Protein AF-A0A2U1K9U9-F1 (afdb_monomer)

Organism: Artemisia annua (NCBI:txid35608)

Structure (mmCIF, N/CA/C/O backbone):
data_AF-A0A2U1K9U9-F1
#
_entry.id   AF-A0A2U1K9U9-F1
#
loop_
_atom_site.group_PDB
_atom_site.id
_atom_site.type_symbol
_atom_site.label_atom_id
_atom_site.label_alt_id
_atom_site.label_comp_id
_atom_site.label_asym_id
_atom_site.label_entity_id
_atom_site.label_seq_id
_atom_site.pdbx_PDB_ins_code
_atom_site.Cartn_x
_atom_site.Cartn_y
_atom_site.Cartn_z
_atom_site.occupancy
_atom_site.B_iso_or_equiv
_atom_site.auth_seq_id
_atom_site.auth_comp_id
_atom_site.auth_asym_id
_atom_site.auth_atom_id
_atom_site.pdbx_PDB_model_num
ATOM 1 N N . MET A 1 1 ? 5.041 16.238 -32.532 1.00 29.83 1 MET A N 1
ATOM 2 C CA . MET A 1 1 ? 4.535 15.223 -33.484 1.00 29.83 1 MET A CA 1
ATOM 3 C C . MET A 1 1 ? 5.103 13.869 -33.068 1.00 29.83 1 MET A C 1
ATOM 5 O O . MET A 1 1 ? 6.260 13.589 -33.349 1.00 29.83 1 MET A O 1
ATOM 9 N N . MET A 1 2 ? 4.347 13.082 -32.299 1.00 28.53 2 MET A N 1
ATOM 10 C CA . MET A 1 2 ? 4.751 11.735 -31.875 1.00 28.53 2 MET A CA 1
ATOM 11 C C . MET A 1 2 ? 4.801 10.819 -33.101 1.00 28.53 2 MET A C 1
ATOM 13 O O . MET A 1 2 ? 3.810 10.706 -33.820 1.00 28.53 2 MET A O 1
ATOM 17 N N . LYS A 1 3 ? 5.941 10.177 -33.358 1.00 28.47 3 LYS A N 1
ATOM 18 C CA . LYS A 1 3 ? 6.027 9.096 -34.345 1.00 28.47 3 LYS A CA 1
ATOM 19 C C . LYS A 1 3 ? 6.143 7.772 -33.605 1.00 28.47 3 LYS A C 1
ATOM 21 O O . LYS A 1 3 ? 7.219 7.392 -33.162 1.00 28.47 3 LYS A O 1
ATOM 26 N N . VAL A 1 4 ? 5.011 7.087 -33.485 1.00 35.25 4 VAL A N 1
ATOM 27 C CA . VAL A 1 4 ? 4.959 5.673 -33.112 1.00 35.25 4 VAL A CA 1
ATOM 28 C C . VAL A 1 4 ? 5.384 4.886 -34.347 1.00 35.25 4 VAL A C 1
ATOM 30 O O . VAL A 1 4 ? 4.770 5.015 -35.405 1.00 35.25 4 VAL A O 1
ATOM 33 N N . THR A 1 5 ? 6.461 4.112 -34.250 1.00 38.72 5 THR A N 1
ATOM 34 C CA . THR A 1 5 ? 6.831 3.155 -35.300 1.00 38.72 5 THR A CA 1
ATOM 35 C C . THR A 1 5 ? 6.596 1.753 -34.755 1.00 38.72 5 THR A C 1
ATOM 37 O O . THR A 1 5 ? 7.216 1.339 -33.782 1.00 38.72 5 THR A O 1
ATOM 40 N N . HIS A 1 6 ? 5.625 1.048 -35.340 1.00 33.97 6 HIS A N 1
ATOM 41 C CA . HIS A 1 6 ? 5.305 -0.333 -34.994 1.00 33.97 6 HIS A CA 1
ATOM 42 C C . HIS A 1 6 ? 6.291 -1.272 -35.698 1.00 33.97 6 HIS A C 1
ATOM 44 O O . HIS A 1 6 ? 6.272 -1.383 -36.922 1.00 33.97 6 HIS A O 1
ATOM 50 N N . GLY A 1 7 ? 7.146 -1.947 -34.928 1.00 36.84 7 GLY A N 1
ATOM 51 C CA . GLY A 1 7 ? 7.938 -3.084 -35.398 1.00 36.84 7 GLY A CA 1
ATOM 52 C C . GLY A 1 7 ? 7.201 -4.390 -35.108 1.00 36.84 7 GLY A C 1
ATOM 53 O O . GLY A 1 7 ? 6.912 -4.693 -33.952 1.00 36.84 7 GLY A O 1
ATOM 54 N N . THR A 1 8 ? 6.861 -5.150 -36.148 1.00 39.78 8 THR A N 1
ATOM 55 C CA . THR A 1 8 ? 6.134 -6.424 -36.053 1.00 39.78 8 THR A CA 1
ATOM 56 C C . THR A 1 8 ? 7.052 -7.604 -35.707 1.00 39.78 8 THR A C 1
ATOM 58 O O . THR A 1 8 ? 7.965 -7.909 -36.465 1.00 39.78 8 THR A O 1
ATOM 61 N N . SER A 1 9 ? 6.728 -8.251 -34.581 1.00 45.56 9 SER A N 1
ATOM 62 C CA . SER A 1 9 ? 6.819 -9.673 -34.182 1.00 45.56 9 SER A CA 1
ATOM 63 C C . SER A 1 9 ? 7.945 -10.591 -34.697 1.00 45.56 9 SER A C 1
ATOM 65 O O . SER A 1 9 ? 8.040 -10.872 -35.888 1.00 45.56 9 SER A O 1
ATOM 67 N N . SER A 1 10 ? 8.637 -11.248 -33.754 1.00 33.59 10 SER A N 1
ATOM 68 C CA . SER A 1 10 ? 8.816 -12.709 -33.798 1.00 33.59 10 SER A CA 1
ATOM 69 C C . SER A 1 10 ? 9.022 -13.279 -32.385 1.00 33.59 10 SER A C 1
ATOM 71 O O . SER A 1 10 ? 9.852 -12.786 -31.627 1.00 33.59 10 SER A O 1
ATOM 73 N N . HIS A 1 11 ? 8.201 -14.281 -32.065 1.00 42.28 11 HIS A N 1
ATOM 74 C CA . HIS A 1 11 ? 8.145 -15.175 -30.902 1.00 42.28 11 HIS A CA 1
ATOM 75 C C . HIS A 1 11 ? 9.313 -15.138 -29.892 1.00 42.28 11 HIS A C 1
ATOM 77 O O . HIS A 1 11 ? 10.305 -15.826 -30.091 1.00 42.28 11 HIS A O 1
ATOM 83 N N . ASP A 1 12 ? 9.134 -14.446 -28.762 1.00 36.12 12 ASP A N 1
ATOM 84 C CA . ASP A 1 12 ? 9.390 -14.973 -27.408 1.00 36.12 12 ASP A CA 1
ATOM 85 C C . ASP A 1 12 ? 8.804 -14.006 -26.361 1.00 36.12 12 ASP A C 1
ATOM 87 O O . ASP A 1 12 ? 8.778 -12.787 -26.549 1.00 36.12 12 ASP A O 1
ATOM 91 N N . ALA A 1 13 ? 8.274 -14.544 -25.271 1.00 46.56 13 ALA A N 1
ATOM 92 C CA . ALA A 1 13 ? 7.562 -13.795 -24.246 1.00 46.56 13 ALA A CA 1
ATOM 93 C C . ALA A 1 13 ? 8.519 -12.911 -23.429 1.00 46.56 13 ALA A C 1
ATOM 95 O O . ALA A 1 13 ? 9.138 -13.394 -22.487 1.00 46.56 13 ALA A O 1
ATOM 96 N N . ARG A 1 14 ? 8.632 -11.612 -23.746 1.00 53.78 14 ARG A N 1
ATOM 97 C CA . ARG A 1 14 ? 9.248 -10.605 -22.857 1.00 53.78 14 ARG A CA 1
ATOM 98 C C . ARG A 1 14 ? 8.973 -9.177 -23.342 1.00 53.78 14 ARG A C 1
ATOM 100 O O . ARG A 1 14 ? 9.658 -8.704 -24.232 1.00 53.78 14 ARG A O 1
ATOM 107 N N . GLY A 1 15 ? 7.981 -8.528 -22.723 1.00 47.22 15 GLY A N 1
ATOM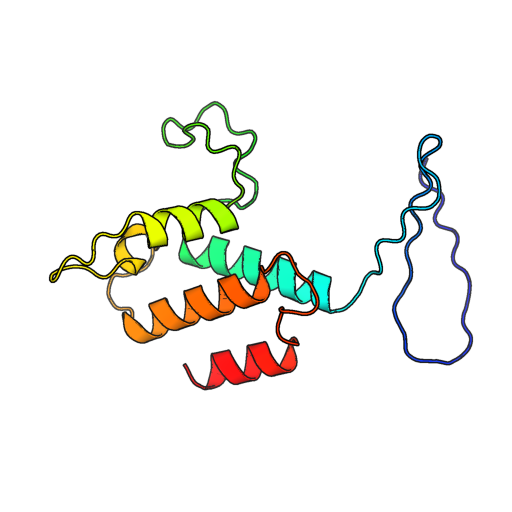 108 C CA . GLY A 1 15 ? 7.797 -7.071 -22.572 1.00 47.22 15 GLY A CA 1
ATOM 109 C C . GLY A 1 15 ? 7.988 -6.147 -23.787 1.00 47.22 15 GLY A C 1
ATOM 110 O O . GLY A 1 15 ? 9.048 -6.078 -24.403 1.00 47.22 15 GLY A O 1
ATOM 111 N N . THR A 1 16 ? 6.996 -5.299 -24.061 1.00 49.72 16 THR A N 1
ATOM 112 C CA . THR A 1 16 ? 7.139 -4.192 -25.020 1.00 49.72 16 THR A CA 1
ATOM 113 C C . THR A 1 16 ? 8.145 -3.167 -24.489 1.00 49.72 16 THR A C 1
ATOM 115 O O . THR A 1 16 ? 7.848 -2.393 -23.584 1.00 49.72 16 THR A O 1
ATOM 118 N N . ARG A 1 17 ? 9.356 -3.130 -25.049 1.00 51.50 17 ARG A N 1
ATOM 119 C CA . ARG A 1 17 ? 10.349 -2.099 -24.714 1.00 51.50 17 ARG A CA 1
ATOM 120 C C . ARG A 1 17 ? 9.949 -0.797 -25.407 1.00 51.50 17 ARG A C 1
ATOM 122 O O . ARG A 1 17 ? 10.025 -0.709 -26.629 1.00 51.50 17 ARG A O 1
ATOM 129 N N . VAL A 1 18 ? 9.534 0.209 -24.643 1.00 51.72 18 VAL A N 1
ATOM 130 C CA . VAL A 1 18 ? 9.340 1.567 -25.169 1.0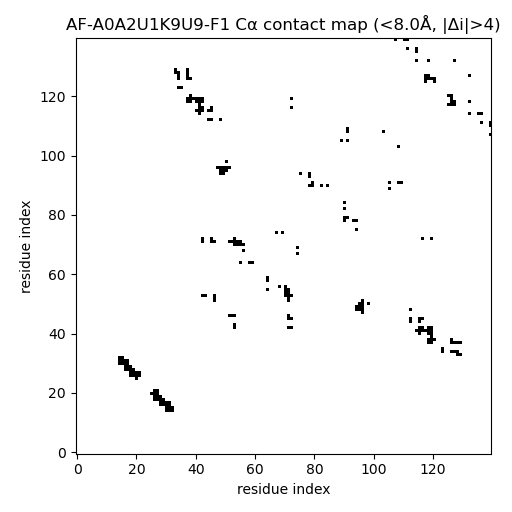0 51.72 18 VAL A CA 1
ATOM 131 C C . VAL A 1 18 ? 10.649 2.332 -25.030 1.00 51.72 18 VAL A C 1
ATOM 133 O O . VAL A 1 18 ? 11.302 2.298 -23.990 1.00 51.72 18 VAL A O 1
ATOM 136 N N . THR A 1 19 ? 11.069 2.982 -26.111 1.00 49.81 19 THR A N 1
ATOM 137 C CA . THR A 1 19 ? 12.295 3.780 -26.152 1.00 49.81 19 THR A CA 1
ATOM 138 C C . THR A 1 19 ? 11.933 5.258 -26.116 1.00 49.81 19 THR A C 1
ATOM 140 O O . THR A 1 19 ? 11.297 5.758 -27.043 1.00 49.81 19 THR A O 1
ATOM 143 N N . LEU A 1 20 ? 12.357 5.959 -25.064 1.00 54.25 20 LEU A N 1
ATOM 144 C CA . LEU A 1 20 ? 12.360 7.418 -25.029 1.00 54.25 20 LEU A CA 1
ATOM 145 C C . LEU A 1 20 ? 13.772 7.879 -25.393 1.00 54.25 20 LEU A C 1
ATOM 147 O O . LEU A 1 20 ? 14.725 7.637 -24.658 1.00 54.25 20 LEU A O 1
ATOM 151 N N . ALA A 1 21 ? 13.920 8.480 -26.571 1.00 55.34 21 ALA A N 1
ATOM 152 C CA . ALA A 1 21 ? 15.176 9.086 -26.988 1.00 55.34 21 ALA A CA 1
ATOM 153 C C . ALA A 1 21 ? 15.170 10.555 -26.557 1.00 55.34 21 ALA A C 1
ATOM 155 O O . ALA A 1 21 ? 14.450 11.359 -27.153 1.00 55.34 21 ALA A O 1
ATOM 156 N N . THR A 1 22 ? 15.950 10.903 -25.532 1.00 50.66 22 THR A N 1
ATOM 157 C CA . THR A 1 22 ? 16.252 12.304 -25.219 1.00 50.66 22 THR A CA 1
ATOM 158 C C . THR A 1 22 ? 17.606 12.690 -25.835 1.00 50.66 22 THR A C 1
ATOM 160 O O . THR A 1 22 ? 18.553 11.896 -25.773 1.00 50.66 22 THR A O 1
ATOM 163 N N . PRO A 1 23 ? 17.716 13.866 -26.486 1.00 54.62 23 PRO A N 1
ATOM 164 C CA . PRO A 1 23 ? 18.951 14.325 -27.137 1.00 54.62 23 PRO A CA 1
ATOM 165 C C . PRO A 1 23 ? 20.178 14.402 -26.216 1.00 54.62 23 PRO A C 1
ATOM 167 O O . PRO A 1 23 ? 21.308 14.289 -26.687 1.00 54.62 23 PRO A O 1
ATOM 170 N N . GLU A 1 24 ? 19.960 14.603 -24.920 1.00 61.72 24 GLU A N 1
ATOM 171 C CA . GLU A 1 24 ? 20.985 15.010 -23.960 1.00 61.72 24 GLU A CA 1
ATOM 172 C C . GLU A 1 24 ? 21.555 13.887 -23.075 1.00 61.72 24 GLU A C 1
ATOM 174 O O . GLU A 1 24 ? 22.572 14.112 -22.423 1.00 61.72 24 GLU A O 1
ATOM 179 N N . CYS A 1 25 ? 20.957 12.689 -23.027 1.00 54.25 25 CYS A N 1
ATOM 180 C CA . CYS A 1 25 ? 21.354 11.653 -22.049 1.00 54.25 25 CYS A CA 1
ATOM 181 C C . CYS A 1 25 ? 21.461 10.216 -22.593 1.00 54.25 25 CYS A C 1
ATOM 183 O O . CYS A 1 25 ? 21.701 9.285 -21.826 1.00 54.25 25 CYS A O 1
ATOM 185 N N . GLY A 1 26 ? 21.352 10.009 -23.907 1.00 54.47 26 GLY A N 1
ATOM 186 C CA . GLY A 1 26 ? 21.348 8.660 -24.480 1.00 54.47 26 GLY A CA 1
ATOM 187 C C . GLY A 1 26 ? 20.046 7.900 -24.196 1.00 54.47 26 GLY A C 1
ATOM 188 O O . GLY A 1 26 ? 19.097 8.426 -23.623 1.00 54.47 26 GLY A O 1
ATOM 189 N N . LEU A 1 27 ? 19.968 6.656 -24.675 1.00 54.69 27 LEU A N 1
ATOM 190 C CA . LEU A 1 27 ? 18.766 5.827 -24.565 1.00 54.69 27 LEU A CA 1
ATOM 191 C C . LEU A 1 27 ? 18.516 5.422 -23.105 1.00 54.69 27 LEU A C 1
ATOM 193 O O . LEU A 1 27 ? 19.174 4.515 -22.595 1.00 54.69 27 LEU A O 1
ATOM 197 N N . ILE A 1 28 ? 17.538 6.050 -22.448 1.00 53.97 28 ILE A N 1
ATOM 198 C CA . ILE A 1 28 ? 17.046 5.588 -21.148 1.00 53.97 28 ILE A CA 1
ATOM 199 C C . ILE A 1 28 ? 16.051 4.455 -21.409 1.00 53.97 28 ILE A C 1
ATOM 201 O O . ILE A 1 28 ? 14.964 4.657 -21.954 1.00 53.97 28 ILE A O 1
ATOM 205 N N . TYR A 1 29 ? 16.437 3.234 -21.041 1.00 55.75 29 TYR A N 1
ATOM 206 C CA . TYR A 1 29 ? 15.549 2.080 -21.082 1.00 55.75 29 TYR A CA 1
ATOM 207 C C . TYR A 1 29 ? 14.722 2.050 -19.798 1.00 55.75 29 TYR A C 1
ATOM 209 O O . TYR A 1 29 ? 15.212 1.586 -18.775 1.00 55.75 29 TYR A O 1
ATOM 217 N N . TYR A 1 30 ? 13.467 2.493 -19.858 1.00 55.62 30 TYR A N 1
ATOM 218 C CA . TYR A 1 30 ? 12.472 2.081 -18.869 1.00 55.62 30 TYR A CA 1
ATOM 219 C C . TYR A 1 30 ? 11.791 0.819 -19.398 1.00 55.62 30 TYR A C 1
ATOM 221 O O . TYR A 1 30 ? 10.973 0.905 -20.319 1.00 55.62 30 TYR A O 1
ATOM 229 N N . PRO A 1 31 ? 12.165 -0.377 -18.913 1.00 58.69 31 PRO A N 1
ATOM 230 C CA . PRO A 1 31 ? 11.471 -1.582 -19.320 1.00 58.69 31 PRO A CA 1
ATOM 231 C C . PRO A 1 31 ? 10.023 -1.479 -18.831 1.00 58.69 31 PRO A C 1
ATOM 233 O O . PRO A 1 31 ? 9.770 -1.382 -17.634 1.00 58.69 31 PRO A O 1
ATOM 236 N N . ILE A 1 32 ? 9.066 -1.494 -19.762 1.00 66.44 32 ILE A N 1
ATOM 237 C CA . ILE A 1 32 ? 7.660 -1.685 -19.410 1.00 66.44 32 ILE A CA 1
ATOM 238 C C . ILE A 1 32 ? 7.536 -3.142 -18.988 1.00 66.44 32 ILE A C 1
ATOM 240 O O . ILE A 1 32 ? 7.566 -4.061 -19.811 1.00 66.44 32 ILE A O 1
ATOM 244 N N . THR A 1 33 ? 7.498 -3.345 -17.679 1.00 80.94 33 THR A N 1
ATOM 245 C CA . THR A 1 33 ? 7.322 -4.648 -17.052 1.00 80.94 33 THR A CA 1
ATOM 246 C C . THR A 1 33 ? 5.977 -4.674 -16.346 1.00 80.94 33 THR A C 1
ATOM 248 O O . THR A 1 33 ? 5.435 -3.632 -15.983 1.00 80.94 33 THR A O 1
ATOM 251 N N . SER A 1 34 ? 5.476 -5.874 -16.066 1.00 87.94 34 SER A N 1
ATOM 252 C CA . SER A 1 34 ? 4.298 -6.055 -15.213 1.00 87.94 34 SER A CA 1
ATOM 253 C C . SER A 1 34 ? 4.464 -5.439 -13.815 1.00 87.94 34 SER A C 1
ATOM 255 O O . SER A 1 34 ? 3.473 -5.206 -13.134 1.00 87.94 34 SER A O 1
ATOM 257 N N . LYS A 1 35 ? 5.696 -5.133 -13.372 1.00 90.69 35 LYS A N 1
ATOM 258 C CA . LYS A 1 35 ? 5.957 -4.445 -12.097 1.00 90.69 35 LYS A CA 1
ATOM 259 C C . LYS A 1 35 ? 5.580 -2.963 -12.122 1.00 90.69 35 LYS A C 1
ATOM 261 O O . LYS A 1 35 ? 5.409 -2.380 -11.053 1.00 90.69 35 LYS A O 1
ATOM 266 N N . VAL A 1 36 ? 5.464 -2.345 -13.301 1.00 89.12 36 VAL A N 1
ATOM 267 C CA . VAL A 1 36 ? 4.934 -0.977 -13.424 1.00 89.12 36 VAL A CA 1
ATOM 268 C C . VAL A 1 36 ? 3.438 -0.981 -13.114 1.00 89.12 36 VAL A C 1
ATOM 270 O O . VAL A 1 36 ? 2.990 -0.164 -12.318 1.00 89.12 36 VAL A O 1
ATOM 273 N N . ASP A 1 37 ? 2.700 -1.965 -13.636 1.00 92.62 37 ASP A N 1
ATOM 274 C CA . ASP A 1 37 ? 1.273 -2.129 -13.336 1.00 92.62 37 ASP A CA 1
ATOM 275 C C . ASP A 1 37 ? 1.041 -2.407 -11.842 1.00 92.62 37 ASP A C 1
ATOM 277 O O . ASP A 1 37 ? 0.116 -1.857 -11.251 1.00 92.62 37 ASP A O 1
ATOM 281 N N . VAL A 1 38 ? 1.914 -3.202 -11.206 1.00 96.31 38 VAL A N 1
ATOM 282 C CA . VAL A 1 38 ? 1.874 -3.444 -9.749 1.00 96.31 38 VAL A CA 1
ATOM 283 C C . VAL A 1 38 ? 2.064 -2.146 -8.962 1.00 96.31 38 VAL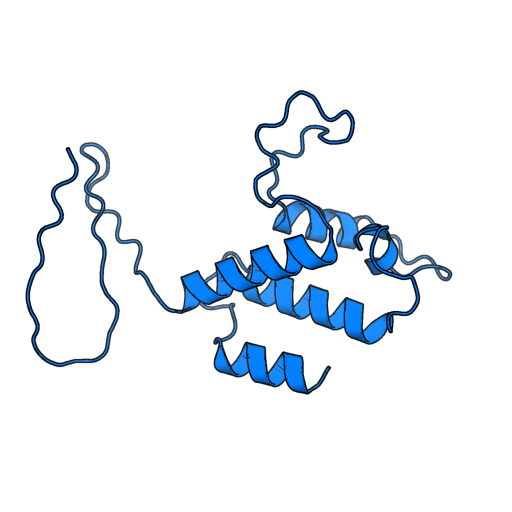 A C 1
ATOM 285 O O . VAL A 1 38 ? 1.311 -1.891 -8.026 1.00 96.31 38 VAL A O 1
ATOM 288 N N . PHE A 1 39 ? 3.021 -1.303 -9.355 1.00 94.31 39 PHE A N 1
ATOM 289 C CA . PHE A 1 39 ? 3.244 -0.015 -8.697 1.00 94.31 39 PHE A CA 1
ATOM 290 C C . PHE A 1 39 ? 2.029 0.899 -8.811 1.00 94.31 39 PHE A C 1
ATOM 292 O O . PHE A 1 39 ? 1.538 1.407 -7.804 1.00 94.31 39 PHE A O 1
ATOM 299 N N . SER A 1 40 ? 1.504 1.069 -10.027 1.00 93.31 40 SER A N 1
ATOM 300 C CA . SER A 1 40 ? 0.302 1.874 -10.247 1.00 93.31 40 SER A CA 1
ATOM 301 C C . SER A 1 40 ? -0.894 1.331 -9.465 1.00 93.31 40 SER A C 1
ATOM 303 O O . SER A 1 4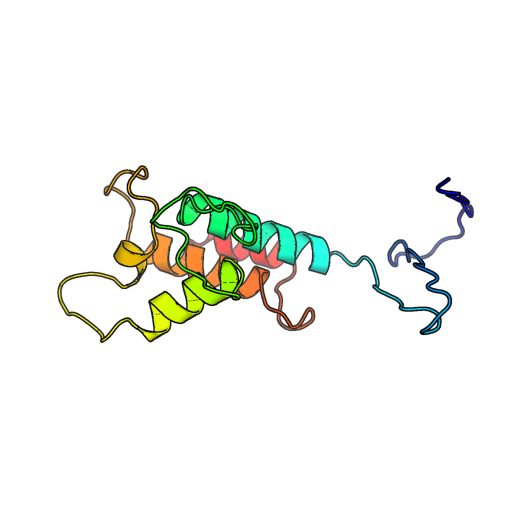0 ? -1.650 2.117 -8.902 1.00 93.31 40 SER A O 1
ATOM 305 N N . TYR A 1 41 ? -1.034 0.008 -9.362 1.00 96.56 41 TYR A N 1
ATOM 306 C CA . TYR A 1 41 ? -2.061 -0.621 -8.536 1.00 96.56 41 TYR A CA 1
ATOM 307 C C . TYR A 1 41 ? -1.897 -0.289 -7.044 1.00 96.56 41 TYR A C 1
ATOM 309 O O . TYR A 1 41 ? -2.874 0.079 -6.395 1.00 96.56 41 TYR A O 1
ATOM 317 N N . GLY A 1 42 ? -0.670 -0.340 -6.515 1.00 96.94 42 GLY A N 1
ATOM 318 C CA . GLY A 1 42 ? -0.362 0.071 -5.141 1.00 96.94 42 GLY A CA 1
ATOM 319 C C . GLY A 1 42 ? -0.740 1.525 -4.860 1.00 96.94 42 GLY A C 1
ATOM 320 O O . GLY A 1 42 ? -1.426 1.807 -3.880 1.00 96.94 42 GLY A O 1
ATOM 321 N N . VAL A 1 43 ? -0.372 2.443 -5.759 1.00 94.94 43 VAL A N 1
ATOM 322 C CA . VAL A 1 43 ? -0.718 3.870 -5.640 1.00 94.94 43 VAL A CA 1
ATOM 323 C C . VAL A 1 43 ? -2.233 4.088 -5.657 1.00 94.94 43 VAL A C 1
ATOM 325 O O . VAL A 1 43 ? -2.740 4.836 -4.826 1.00 94.94 43 VAL A O 1
ATOM 328 N N . VAL A 1 44 ? -2.962 3.410 -6.551 1.00 95.62 44 VAL A N 1
ATOM 329 C CA . VAL A 1 44 ? -4.432 3.492 -6.614 1.00 95.62 44 VAL A CA 1
ATOM 330 C C . VAL A 1 44 ? -5.077 2.921 -5.347 1.00 95.62 44 VAL A C 1
ATOM 332 O O . VAL A 1 44 ? -6.039 3.492 -4.844 1.00 95.62 44 VAL A O 1
ATOM 335 N N . MET A 1 45 ? -4.545 1.833 -4.779 1.00 96.62 45 MET A N 1
ATOM 336 C CA . MET A 1 45 ? -5.019 1.325 -3.485 1.00 96.62 45 MET A CA 1
ATOM 337 C C . MET A 1 45 ? -4.827 2.346 -2.365 1.00 96.62 45 MET A C 1
ATOM 339 O O . MET A 1 45 ? -5.762 2.587 -1.607 1.00 96.62 45 MET A O 1
ATOM 343 N N . LEU A 1 46 ? -3.661 2.990 -2.285 1.00 96.00 46 LEU A N 1
ATOM 344 C CA . LEU A 1 46 ? -3.428 4.045 -1.297 1.00 96.00 46 LEU A CA 1
ATOM 345 C C . LEU A 1 46 ? -4.349 5.253 -1.520 1.00 96.00 46 LEU A C 1
ATOM 347 O O . LEU A 1 46 ? -4.854 5.808 -0.548 1.00 96.00 46 LEU A O 1
ATOM 351 N N . GLU A 1 47 ? -4.612 5.646 -2.767 1.00 94.69 47 GLU A N 1
ATOM 352 C CA . GLU A 1 47 ? -5.569 6.717 -3.090 1.00 94.69 47 GLU A CA 1
ATOM 353 C C . GLU A 1 47 ? -6.977 6.366 -2.594 1.00 94.69 47 GLU A C 1
ATOM 355 O O . GLU A 1 47 ? -7.612 7.189 -1.941 1.00 94.69 47 GLU A O 1
ATOM 360 N N . MET A 1 48 ? -7.438 5.132 -2.819 1.00 94.81 48 MET A N 1
ATOM 361 C CA . MET A 1 48 ? -8.747 4.674 -2.337 1.00 94.81 48 MET A CA 1
ATOM 362 C C . MET A 1 48 ? -8.834 4.623 -0.808 1.00 94.81 48 MET A C 1
ATOM 364 O O . MET A 1 48 ? -9.870 4.973 -0.255 1.00 94.81 48 MET A O 1
ATOM 368 N N . ILE A 1 49 ? -7.770 4.188 -0.124 1.00 95.00 49 ILE A N 1
ATOM 369 C CA . ILE A 1 49 ? -7.755 4.088 1.344 1.00 95.00 49 ILE A CA 1
ATOM 370 C C . ILE A 1 49 ? -7.721 5.475 1.984 1.00 95.00 49 ILE A C 1
ATOM 372 O O . ILE A 1 49 ? -8.393 5.705 2.983 1.00 95.00 49 ILE A O 1
ATOM 376 N N . THR A 1 50 ? -6.920 6.387 1.433 1.00 93.44 50 THR A N 1
ATOM 377 C CA . THR A 1 50 ? -6.652 7.699 2.045 1.00 93.44 50 THR A CA 1
ATOM 378 C C . THR A 1 50 ? -7.580 8.808 1.559 1.00 93.44 50 THR A C 1
ATOM 380 O O . THR A 1 50 ? -7.617 9.878 2.167 1.00 93.44 50 THR A O 1
ATOM 383 N N . GLY A 1 51 ? -8.273 8.603 0.434 1.00 92.44 51 GLY A N 1
ATOM 384 C CA . GLY A 1 51 ? -9.063 9.636 -0.242 1.00 92.44 51 GLY A CA 1
ATOM 385 C C . GLY A 1 51 ? -8.210 10.773 -0.823 1.00 92.44 51 GLY A C 1
ATOM 386 O O . GLY A 1 51 ? -8.739 11.812 -1.219 1.00 92.44 51 GLY A O 1
ATOM 387 N N . ARG A 1 52 ? -6.877 10.619 -0.855 1.00 90.44 52 ARG A N 1
ATOM 388 C CA . ARG A 1 52 ? -5.928 11.648 -1.301 1.00 90.44 52 ARG A CA 1
ATOM 389 C C . ARG A 1 52 ? -5.453 11.370 -2.718 1.00 90.44 52 ARG A C 1
ATOM 391 O O . ARG A 1 52 ? -5.040 10.260 -3.036 1.00 90.44 52 ARG A O 1
ATOM 398 N N . SER A 1 53 ? -5.405 12.416 -3.543 1.00 87.12 53 SER A N 1
ATOM 399 C CA . SER A 1 53 ? -4.850 12.304 -4.893 1.00 87.12 53 SER A CA 1
ATOM 400 C C . SER A 1 53 ? -3.353 11.949 -4.848 1.00 87.12 53 SER A C 1
ATOM 402 O O . SER A 1 53 ? -2.593 12.577 -4.103 1.00 87.12 53 SER A O 1
ATOM 404 N N . PRO A 1 54 ? -2.876 11.021 -5.696 1.00 80.25 54 PRO A N 1
ATOM 405 C CA . PRO A 1 54 ? -1.458 10.678 -5.792 1.00 80.25 54 PRO A CA 1
ATOM 406 C C . PRO A 1 54 ? -0.606 11.834 -6.331 1.00 80.25 54 PRO A C 1
ATOM 408 O O . PRO A 1 54 ? 0.608 11.862 -6.139 1.00 80.25 54 PRO A O 1
ATOM 411 N N . SER A 1 55 ? -1.252 12.799 -6.989 1.00 67.62 55 SER A N 1
ATOM 412 C CA . SER A 1 55 ? -0.655 13.946 -7.671 1.00 67.62 55 SER A CA 1
ATOM 413 C C . SER A 1 55 ? -0.816 15.267 -6.913 1.00 67.62 55 SER A C 1
ATOM 415 O O . SER A 1 55 ? -0.861 16.327 -7.540 1.00 67.62 55 SER A O 1
ATOM 417 N N . CYS A 1 56 ? -0.866 15.245 -5.578 1.00 53.44 56 CYS A N 1
ATOM 418 C CA . CYS A 1 56 ? -0.805 16.449 -4.736 1.00 53.44 56 CYS A CA 1
ATOM 419 C C . CYS A 1 56 ? 0.574 17.142 -4.813 1.00 53.44 56 CYS A C 1
ATOM 421 O O . CYS A 1 56 ? 1.272 17.296 -3.823 1.00 53.44 56 CYS A O 1
ATOM 423 N N . MET A 1 57 ? 0.981 17.549 -6.014 1.00 44.62 57 MET A N 1
ATOM 424 C CA . MET A 1 57 ? 2.159 18.360 -6.288 1.00 44.62 57 MET A CA 1
ATOM 425 C C . MET A 1 57 ? 1.760 19.758 -6.792 1.00 44.62 57 MET A C 1
ATOM 427 O O . MET A 1 57 ? 2.648 20.585 -6.963 1.00 44.62 57 MET A O 1
ATOM 431 N N . HIS A 1 58 ? 0.470 20.062 -7.043 1.00 38.44 58 HIS A N 1
ATOM 432 C CA . HIS A 1 58 ? 0.089 21.339 -7.683 1.00 38.44 58 HIS A CA 1
ATOM 433 C C . HIS A 1 58 ? -1.299 21.949 -7.385 1.00 38.44 58 HIS A C 1
ATOM 435 O O . HIS A 1 58 ? -1.693 22.876 -8.091 1.00 38.44 58 HIS A O 1
ATOM 441 N N . GLN A 1 59 ? -2.050 21.520 -6.366 1.00 41.44 59 GLN A N 1
ATOM 442 C CA . GLN A 1 59 ? -3.283 22.243 -6.004 1.00 41.44 59 GLN A CA 1
ATOM 443 C C . GLN A 1 59 ? -2.973 23.316 -4.956 1.00 41.44 59 GLN A C 1
ATOM 445 O O . GLN A 1 59 ? -2.869 23.042 -3.768 1.00 41.44 59 GLN A O 1
ATOM 450 N N . ALA A 1 60 ? -2.766 24.541 -5.441 1.00 43.88 60 ALA A N 1
ATOM 451 C CA . ALA A 1 60 ? -2.387 25.714 -4.654 1.00 43.88 60 ALA A CA 1
ATOM 452 C C . ALA A 1 60 ? -3.521 26.308 -3.789 1.00 43.88 60 ALA A C 1
ATOM 454 O O . ALA A 1 60 ? -3.264 27.265 -3.068 1.00 43.88 60 ALA A O 1
ATOM 455 N N . ASP A 1 61 ? -4.734 25.746 -3.835 1.00 49.31 61 ASP A N 1
ATOM 456 C CA . ASP A 1 61 ? -5.927 26.315 -3.185 1.00 49.31 61 ASP A CA 1
ATOM 457 C C . ASP A 1 61 ? -6.521 25.438 -2.069 1.00 49.31 61 ASP A C 1
ATOM 459 O O . ASP A 1 61 ? -7.564 25.776 -1.515 1.00 49.31 61 ASP A O 1
ATOM 463 N N . ASP A 1 62 ? -5.872 24.327 -1.710 1.00 45.44 62 ASP A N 1
ATOM 464 C CA . ASP A 1 62 ? -6.291 23.519 -0.565 1.00 45.44 62 ASP A CA 1
ATOM 465 C C . ASP A 1 62 ? -5.357 23.806 0.621 1.00 45.44 62 ASP A C 1
ATOM 467 O O . ASP A 1 62 ? -4.169 23.481 0.581 1.00 45.44 62 ASP A O 1
ATOM 471 N N . GLU A 1 63 ? -5.866 24.438 1.685 1.00 50.03 63 GLU A N 1
ATOM 472 C CA . GLU A 1 63 ? -5.094 24.744 2.907 1.00 50.03 63 GLU A CA 1
ATOM 473 C C . GLU A 1 63 ? -4.573 23.47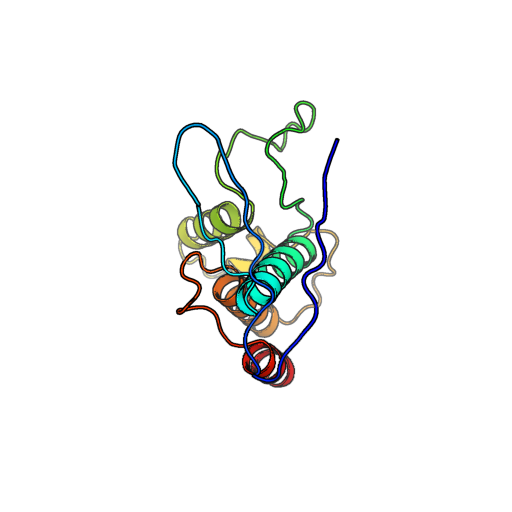2 3.611 1.00 50.03 63 GLU A C 1
ATOM 475 O O . GLU A 1 63 ? -3.676 23.541 4.457 1.00 50.03 63 GLU A O 1
ATOM 480 N N . ASN A 1 64 ? -5.077 22.292 3.227 1.00 49.41 64 ASN A N 1
ATOM 481 C CA . ASN A 1 64 ? -4.573 20.991 3.665 1.00 49.41 64 ASN A CA 1
ATOM 482 C C . ASN A 1 64 ? -3.399 20.465 2.805 1.00 49.41 64 ASN A C 1
ATOM 484 O O . ASN A 1 64 ? -2.745 19.483 3.168 1.00 49.41 64 ASN A O 1
ATOM 488 N N . CYS A 1 65 ? -3.093 21.120 1.681 1.00 45.44 65 CYS A N 1
ATOM 489 C CA . CYS A 1 65 ? -1.968 20.824 0.792 1.00 45.44 65 CYS A CA 1
ATOM 490 C C . CYS A 1 65 ? 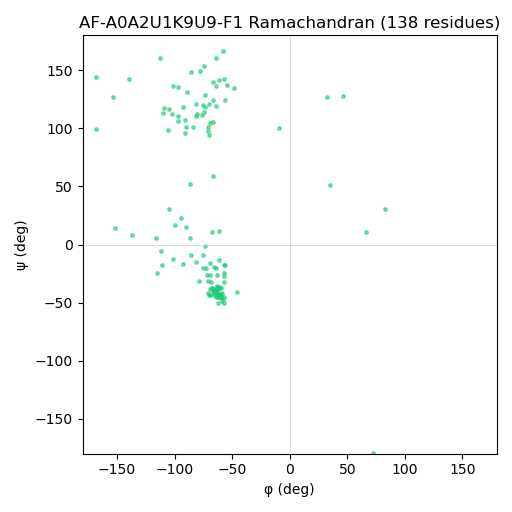-0.699 21.561 1.259 1.00 45.44 65 CYS A C 1
ATOM 492 O O . CYS A 1 65 ? -0.023 22.272 0.510 1.00 45.44 65 CYS A O 1
ATOM 494 N N . ASN A 1 66 ? -0.351 21.402 2.536 1.00 42.44 66 ASN A N 1
ATOM 495 C CA . ASN A 1 66 ? 0.925 21.879 3.048 1.00 42.44 66 ASN A CA 1
ATOM 496 C C . ASN A 1 66 ? 2.060 21.022 2.477 1.00 42.44 66 ASN A C 1
ATOM 498 O O . ASN A 1 66 ? 2.386 19.985 3.036 1.00 42.44 66 ASN A O 1
ATOM 502 N N . LYS A 1 67 ? 2.656 21.489 1.373 1.00 44.22 67 LYS A N 1
ATOM 503 C CA . LYS A 1 67 ? 4.091 21.390 1.042 1.00 44.22 67 LYS A CA 1
ATOM 504 C C . LYS A 1 67 ? 4.812 20.113 1.500 1.00 44.22 67 LYS A C 1
ATOM 506 O O . LYS A 1 67 ? 5.880 20.194 2.100 1.0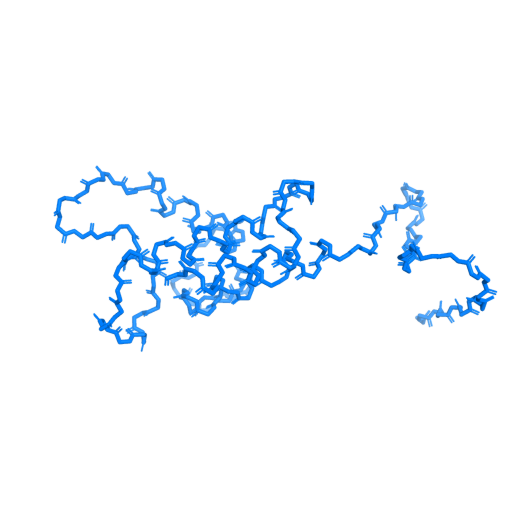0 44.22 67 LYS A O 1
ATOM 511 N N . THR A 1 68 ? 4.286 18.941 1.196 1.00 43.69 68 THR A N 1
ATOM 512 C CA . THR A 1 68 ? 5.108 17.738 1.196 1.00 43.69 68 THR A CA 1
ATOM 513 C C . THR A 1 68 ? 5.516 17.513 -0.246 1.00 43.69 68 THR A C 1
ATOM 515 O O . THR A 1 68 ? 4.712 17.082 -1.063 1.00 43.69 68 THR A O 1
ATOM 518 N N . GLU A 1 69 ? 6.782 17.781 -0.565 1.00 49.19 69 GLU A N 1
ATOM 519 C CA . GLU A 1 69 ? 7.448 17.384 -1.824 1.00 49.19 69 GLU A CA 1
ATOM 520 C C . GLU A 1 69 ? 7.500 15.847 -2.012 1.00 49.19 69 GLU A C 1
ATOM 522 O O . GLU A 1 69 ? 8.184 15.317 -2.882 1.00 49.19 69 GLU A O 1
ATOM 527 N N . HIS A 1 70 ? 6.760 15.123 -1.178 1.00 58.19 70 HIS A N 1
ATOM 528 C CA . HIS A 1 70 ? 6.726 13.694 -1.001 1.00 58.19 70 HIS A CA 1
ATOM 529 C C . HIS A 1 70 ? 5.384 13.200 -1.555 1.00 58.19 70 HIS A C 1
ATOM 531 O O . HIS A 1 70 ? 4.323 13.615 -1.091 1.00 58.19 70 HIS A O 1
ATOM 537 N N . GLY A 1 71 ? 5.427 12.353 -2.590 1.00 81.56 71 GLY A N 1
ATOM 538 C CA . GLY A 1 71 ? 4.226 11.743 -3.172 1.00 81.56 71 GLY A CA 1
ATOM 539 C C . GLY A 1 71 ? 3.423 10.940 -2.141 1.00 81.56 71 GLY A C 1
ATOM 540 O O . GLY A 1 71 ? 3.923 10.634 -1.060 1.00 81.56 71 GLY A O 1
ATOM 541 N N . LEU A 1 72 ? 2.183 10.571 -2.484 1.00 90.25 72 LEU A N 1
ATOM 542 C CA . LEU A 1 72 ? 1.235 9.894 -1.580 1.00 90.25 72 LEU A CA 1
ATOM 543 C C . LEU A 1 72 ? 1.846 8.727 -0.784 1.00 90.25 72 LEU A C 1
ATOM 545 O O . LEU A 1 72 ? 1.593 8.605 0.409 1.00 90.25 72 LEU A O 1
ATOM 549 N N . VAL A 1 73 ? 2.684 7.908 -1.426 1.00 91.94 73 VAL A N 1
ATOM 550 C CA . VAL A 1 73 ? 3.384 6.778 -0.790 1.00 91.94 73 VAL A CA 1
ATOM 551 C C . VAL A 1 73 ? 4.233 7.240 0.398 1.00 91.94 73 VAL A C 1
ATOM 553 O O . VAL A 1 73 ? 4.098 6.714 1.499 1.00 91.94 73 VAL A O 1
ATOM 556 N N . ASN A 1 74 ? 5.056 8.270 0.200 1.00 90.62 74 ASN A N 1
ATOM 557 C CA . ASN A 1 74 ? 5.927 8.810 1.240 1.00 90.62 74 ASN A CA 1
ATOM 558 C C . ASN A 1 74 ? 5.118 9.458 2.366 1.00 90.62 74 ASN A C 1
ATOM 560 O O . ASN A 1 74 ? 5.434 9.248 3.528 1.00 90.62 74 ASN A O 1
ATOM 564 N N . TRP A 1 75 ? 4.028 10.161 2.039 1.00 91.06 75 TRP A N 1
ATOM 565 C CA . TRP A 1 75 ? 3.135 10.714 3.059 1.00 91.06 75 TRP A CA 1
ATOM 566 C C . TRP A 1 75 ? 2.552 9.622 3.971 1.00 91.06 75 TRP A C 1
ATOM 568 O O . TRP A 1 75 ? 2.501 9.801 5.186 1.00 91.06 75 TRP A O 1
ATOM 578 N N . VAL A 1 76 ? 2.146 8.476 3.408 1.00 92.38 76 VAL A N 1
ATOM 579 C CA . VAL A 1 76 ? 1.657 7.334 4.202 1.00 92.38 76 VAL A CA 1
ATOM 580 C C . VAL A 1 76 ? 2.769 6.780 5.098 1.00 92.38 76 VAL A C 1
ATOM 582 O O . VAL A 1 76 ? 2.531 6.551 6.282 1.00 92.38 76 VAL A O 1
ATOM 585 N N . ILE A 1 77 ? 3.984 6.609 4.568 1.00 92.12 77 ILE A N 1
ATOM 586 C CA . ILE A 1 77 ? 5.149 6.140 5.340 1.00 92.12 77 ILE A CA 1
ATOM 587 C C . ILE A 1 77 ? 5.465 7.100 6.494 1.00 92.12 77 ILE A C 1
ATOM 589 O O . ILE A 1 77 ? 5.639 6.660 7.631 1.00 92.12 77 ILE A O 1
ATOM 593 N N . ASP A 1 78 ? 5.469 8.405 6.232 1.00 90.06 78 ASP A N 1
ATOM 594 C CA . ASP A 1 78 ? 5.713 9.428 7.247 1.00 90.06 78 ASP A CA 1
ATOM 595 C C . ASP A 1 78 ? 4.648 9.371 8.349 1.00 90.06 78 ASP A C 1
ATOM 597 O O . ASP A 1 78 ? 4.985 9.396 9.531 1.00 90.06 78 ASP A O 1
ATOM 601 N N . LYS A 1 79 ? 3.366 9.193 7.996 1.00 89.75 79 LYS A N 1
ATOM 602 C CA . LYS A 1 79 ? 2.280 9.041 8.982 1.00 89.75 79 LYS A CA 1
ATOM 603 C C . LYS A 1 79 ? 2.426 7.797 9.850 1.00 89.75 79 LYS A C 1
ATOM 605 O O . LYS A 1 79 ? 2.110 7.853 11.039 1.00 89.75 79 LYS A O 1
ATOM 610 N N . ILE A 1 80 ? 2.921 6.701 9.278 1.00 90.81 80 ILE A N 1
ATOM 611 C CA . ILE A 1 80 ? 3.237 5.479 10.026 1.00 90.81 80 ILE A CA 1
ATOM 612 C C . ILE A 1 80 ? 4.398 5.738 10.994 1.00 90.81 80 ILE A C 1
ATOM 614 O O . ILE A 1 80 ? 4.329 5.328 12.149 1.00 90.81 80 ILE A O 1
ATOM 618 N N . HIS A 1 81 ? 5.447 6.436 10.556 1.00 89.00 81 HIS A N 1
ATOM 619 C CA . HIS A 1 81 ? 6.618 6.742 11.386 1.00 89.00 81 HIS A CA 1
ATOM 620 C C . HIS A 1 81 ? 6.341 7.781 12.484 1.00 89.00 81 HIS A C 1
ATOM 622 O O . HIS A 1 81 ? 6.948 7.719 13.552 1.00 89.00 81 HIS A O 1
ATOM 628 N N . GLU A 1 82 ? 5.434 8.728 12.240 1.00 86.69 82 GLU A N 1
ATOM 629 C CA . GLU A 1 82 ? 4.967 9.711 13.227 1.00 86.69 82 GLU A CA 1
ATOM 630 C C . GLU A 1 82 ? 4.112 9.081 14.336 1.00 86.69 82 GLU A C 1
ATOM 632 O O . GLU A 1 82 ? 3.858 9.719 15.362 1.00 86.69 82 GLU A O 1
ATOM 637 N N . PHE A 1 83 ? 3.621 7.857 14.142 1.00 85.12 83 PHE A N 1
ATOM 638 C CA . PHE A 1 83 ? 2.807 7.184 15.138 1.00 85.12 83 PHE A CA 1
ATOM 639 C C . PHE A 1 83 ? 3.666 6.705 16.316 1.00 85.12 83 PHE A C 1
ATOM 641 O O . PHE A 1 83 ? 4.551 5.866 16.182 1.00 85.12 83 PHE A O 1
ATOM 648 N N . ASP A 1 84 ? 3.363 7.225 17.502 1.00 78.81 84 ASP A N 1
ATOM 649 C CA . ASP A 1 84 ? 4.104 7.008 18.746 1.00 78.81 84 ASP A CA 1
ATOM 650 C C . ASP A 1 84 ? 3.678 5.750 19.522 1.00 78.81 84 ASP A C 1
ATOM 652 O O . ASP A 1 84 ? 4.172 5.506 20.625 1.00 78.81 84 ASP A O 1
ATOM 656 N N . GLY A 1 85 ? 2.792 4.924 18.957 1.00 72.69 85 GLY A N 1
ATOM 657 C CA . GLY A 1 85 ? 2.329 3.702 19.614 1.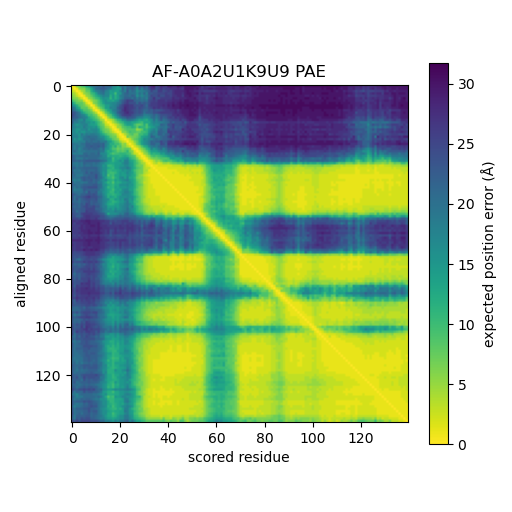00 72.69 85 GLY A CA 1
ATOM 658 C C . GLY A 1 85 ? 1.200 3.925 20.621 1.00 72.69 85 GLY A C 1
ATOM 659 O O . GLY A 1 85 ? 1.128 3.187 21.605 1.00 72.69 85 GLY A O 1
ATOM 660 N N . SER A 1 86 ? 0.342 4.933 20.412 1.00 73.50 86 SER A N 1
ATOM 661 C CA . SER A 1 86 ? -0.835 5.172 21.259 1.00 73.50 86 SER A CA 1
ATOM 662 C C . SER A 1 86 ? -1.648 3.890 21.499 1.00 73.50 86 SER A C 1
ATOM 664 O O . SER A 1 86 ? -1.939 3.134 20.578 1.00 73.50 86 SER A O 1
ATOM 666 N N . LEU A 1 87 ? -2.045 3.658 22.754 1.00 64.00 87 LEU A N 1
ATOM 667 C CA . LEU A 1 87 ? -2.802 2.469 23.171 1.00 64.00 87 LEU A CA 1
ATOM 668 C C . LEU A 1 87 ? -4.283 2.510 22.760 1.00 64.00 87 LEU A C 1
ATOM 670 O O . LEU A 1 87 ? -4.991 1.525 22.964 1.00 64.00 87 LEU A O 1
ATOM 674 N N . THR A 1 88 ? -4.769 3.650 22.263 1.00 67.06 88 THR A N 1
ATOM 675 C CA . THR A 1 88 ? -6.204 3.898 22.059 1.00 67.06 88 THR A CA 1
ATOM 676 C C . THR A 1 88 ? -6.633 3.974 20.599 1.00 67.06 88 THR A C 1
ATOM 678 O O . THR A 1 88 ? -7.824 3.853 20.339 1.00 67.06 88 THR A O 1
ATOM 681 N N . GLU A 1 89 ? -5.708 4.178 19.662 1.00 71.12 89 GLU A N 1
ATOM 682 C CA . GLU A 1 89 ? -6.002 4.365 18.233 1.00 71.12 89 GLU A CA 1
ATOM 683 C C . GLU A 1 89 ? -4.972 3.611 17.396 1.00 71.12 89 GLU A C 1
ATOM 685 O O . GLU A 1 89 ? -3.794 3.601 17.755 1.00 71.12 89 GLU A O 1
ATOM 690 N N . SER A 1 90 ? -5.388 3.001 16.283 1.00 82.62 90 SER A N 1
ATOM 691 C CA . SER A 1 90 ? -4.429 2.437 15.329 1.00 82.62 90 SER A CA 1
ATOM 692 C C . SER A 1 90 ? -3.833 3.571 14.491 1.00 82.62 90 SER A C 1
ATOM 694 O O . SER A 1 90 ? -4.491 4.567 14.191 1.00 82.62 90 SER A O 1
ATOM 696 N N . TRP A 1 91 ? -2.582 3.421 14.055 1.00 87.44 91 TRP A N 1
ATOM 697 C CA . TRP A 1 91 ? -1.962 4.347 13.100 1.00 87.44 91 TRP A CA 1
ATOM 698 C C . TRP A 1 91 ? -2.760 4.453 11.793 1.00 87.44 91 TRP A C 1
ATOM 700 O O . TRP A 1 91 ? -2.696 5.481 11.118 1.00 87.44 91 TRP A O 1
ATOM 710 N N . VAL A 1 92 ? -3.536 3.417 11.455 1.00 90.19 92 VAL A N 1
ATOM 711 C CA . VAL A 1 92 ? -4.410 3.391 10.278 1.00 90.19 92 VAL A CA 1
ATOM 712 C C . VAL A 1 92 ? -5.509 4.440 10.354 1.00 90.19 92 VAL A C 1
ATOM 714 O O . VAL A 1 92 ? -5.808 5.080 9.347 1.00 90.19 92 VAL A O 1
ATOM 717 N N . ASP A 1 93 ? -6.047 4.702 11.543 1.00 88.81 93 ASP A N 1
ATOM 718 C CA . ASP A 1 93 ? -7.119 5.685 11.727 1.00 88.81 93 ASP A CA 1
ATOM 719 C C . ASP A 1 93 ? -6.644 7.113 11.383 1.00 88.81 93 ASP A C 1
ATOM 721 O O . ASP A 1 93 ? -7.449 7.986 11.066 1.00 88.81 93 ASP A O 1
ATOM 725 N N . LYS A 1 94 ? -5.321 7.356 11.375 1.00 88.25 94 LYS A N 1
ATOM 726 C CA . LYS A 1 94 ? -4.721 8.638 10.964 1.00 88.25 94 LYS A CA 1
ATOM 727 C C . LYS A 1 94 ? -4.588 8.811 9.449 1.00 88.25 94 LYS A C 1
ATOM 729 O O . LYS A 1 94 ? -4.312 9.929 9.003 1.00 88.25 94 LYS A O 1
ATOM 734 N N . ILE A 1 95 ? -4.710 7.736 8.670 1.00 91.44 95 ILE A N 1
ATOM 735 C CA . ILE A 1 95 ? -4.501 7.765 7.215 1.00 91.44 95 ILE A CA 1
ATOM 736 C C . ILE A 1 95 ? -5.757 7.447 6.409 1.00 91.44 95 ILE A C 1
ATOM 738 O O . ILE A 1 95 ? -5.822 7.869 5.257 1.00 91.44 95 ILE A O 1
ATOM 742 N N . VAL A 1 96 ? -6.719 6.719 6.978 1.00 93.12 96 VAL A N 1
ATOM 743 C CA . VAL A 1 96 ? -7.956 6.335 6.289 1.00 93.12 96 VAL A CA 1
ATOM 744 C C . VAL A 1 96 ? -8.809 7.569 5.995 1.00 93.12 96 VAL A C 1
ATOM 746 O O . VAL A 1 96 ? -8.908 8.483 6.816 1.00 93.12 96 VAL A O 1
ATOM 749 N N . ASP A 1 97 ? -9.421 7.596 4.812 1.00 92.56 97 ASP A N 1
ATOM 750 C CA . ASP A 1 97 ? -10.378 8.626 4.420 1.00 92.56 97 ASP A CA 1
ATOM 751 C C . ASP A 1 97 ? -11.532 8.690 5.440 1.00 92.56 97 ASP A C 1
ATOM 753 O O . ASP A 1 97 ? -12.223 7.687 5.636 1.00 92.56 97 ASP A O 1
ATOM 757 N N . PRO A 1 98 ? -11.812 9.857 6.049 1.00 89.38 98 PRO A N 1
ATOM 758 C CA . PRO A 1 98 ? -12.957 10.039 6.940 1.00 89.38 98 PRO A CA 1
ATOM 759 C C . PRO A 1 98 ? -14.321 9.700 6.314 1.00 89.38 98 PRO A C 1
ATOM 761 O O . PRO A 1 98 ? -15.304 9.550 7.041 1.00 89.38 98 PRO A O 1
ATOM 764 N N . SER A 1 99 ? -14.413 9.635 4.981 1.00 89.25 99 SER A N 1
ATOM 765 C CA . SER A 1 99 ? -15.621 9.228 4.256 1.00 89.25 99 SER A CA 1
ATOM 766 C C . SER A 1 99 ? -15.880 7.715 4.304 1.00 89.25 99 SER A C 1
ATOM 768 O O . SER A 1 99 ? -17.021 7.282 4.107 1.00 89.25 99 SER A O 1
ATOM 770 N N . ILE A 1 100 ? -14.855 6.909 4.604 1.00 88.81 100 ILE A N 1
ATOM 771 C CA . ILE A 1 100 ? -14.989 5.469 4.820 1.00 88.81 100 ILE A CA 1
ATOM 772 C C . ILE A 1 100 ? -15.649 5.253 6.186 1.00 88.81 100 ILE A C 1
ATOM 774 O O . ILE A 1 100 ? -15.220 5.791 7.204 1.00 88.81 100 ILE A O 1
ATOM 778 N N . SER A 1 101 ? -16.718 4.452 6.216 1.00 78.75 101 SER A N 1
ATOM 779 C CA . SER A 1 101 ? -17.416 4.110 7.459 1.00 78.75 101 SER A CA 1
ATOM 780 C C . SER A 1 101 ? -16.442 3.535 8.484 1.00 78.75 101 SER A C 1
ATOM 782 O O . SER A 1 101 ? -15.682 2.633 8.145 1.00 78.75 101 SER A O 1
ATOM 784 N N . SER A 1 102 ? -16.547 3.939 9.749 1.00 76.19 102 SER A N 1
ATOM 785 C CA . SER A 1 102 ? -15.714 3.424 10.849 1.00 76.19 102 SER A CA 1
ATOM 786 C C . SER A 1 102 ? -15.963 1.946 11.207 1.00 76.19 102 SER A C 1
ATOM 788 O O . SER A 1 102 ? -15.520 1.483 12.250 1.00 76.19 102 SER A O 1
ATOM 790 N N . GLU A 1 103 ? -16.717 1.210 10.387 1.00 83.12 103 GLU A N 1
ATOM 791 C CA . GLU A 1 103 ? -17.081 -0.201 10.573 1.00 83.12 103 GLU A CA 1
ATOM 792 C C . GLU A 1 103 ? -16.130 -1.165 9.834 1.00 83.12 103 GLU A C 1
ATOM 794 O O . GLU A 1 103 ? -16.512 -2.290 9.515 1.00 83.12 103 GLU A O 1
ATOM 799 N N . TYR A 1 104 ? -14.897 -0.749 9.527 1.00 86.50 104 TYR A N 1
ATOM 800 C CA . TYR A 1 104 ? -13.884 -1.655 8.980 1.00 86.50 104 TYR A CA 1
ATOM 801 C C . TYR A 1 104 ? -13.135 -2.395 10.093 1.00 86.50 104 TYR A C 1
ATOM 803 O O . TYR A 1 104 ? -12.906 -1.861 11.179 1.00 86.50 104 TYR A O 1
ATOM 811 N N . ASP A 1 105 ? -12.704 -3.624 9.804 1.00 91.38 105 ASP A N 1
ATOM 812 C CA . ASP A 1 105 ? -11.759 -4.325 10.671 1.00 91.38 105 ASP A CA 1
ATOM 813 C C . ASP A 1 105 ? -10.383 -3.650 10.580 1.00 91.38 105 ASP A C 1
ATOM 815 O O . ASP A 1 105 ? -9.795 -3.535 9.499 1.00 91.38 105 ASP A O 1
ATOM 819 N N . GLN A 1 106 ? -9.875 -3.172 11.720 1.00 89.75 106 GLN A N 1
ATOM 820 C CA . GLN A 1 106 ? -8.605 -2.445 11.774 1.00 89.75 106 GLN A CA 1
ATOM 821 C C . GLN A 1 106 ? -7.429 -3.310 11.311 1.00 89.75 106 GLN A C 1
ATOM 823 O O . GLN A 1 106 ? -6.544 -2.808 10.620 1.00 89.75 106 GLN A O 1
ATOM 828 N N . SER A 1 107 ? -7.421 -4.608 11.632 1.00 91.06 107 SER A N 1
ATOM 829 C CA . SER A 1 107 ? -6.328 -5.501 11.244 1.00 91.06 107 SER A CA 1
ATOM 830 C C . SER A 1 107 ? -6.315 -5.741 9.736 1.00 91.06 107 SER A C 1
ATOM 832 O O . SER A 1 107 ? -5.256 -5.658 9.104 1.00 91.06 107 SER A O 1
ATOM 834 N N . THR A 1 108 ? -7.486 -5.964 9.140 1.00 93.62 108 THR A N 1
ATOM 835 C CA . THR A 1 108 ? -7.639 -6.073 7.689 1.00 93.62 108 THR A CA 1
ATOM 836 C C . THR A 1 108 ? -7.200 -4.783 6.995 1.00 93.62 108 THR A C 1
ATOM 838 O O . THR A 1 108 ? -6.451 -4.850 6.019 1.00 93.62 108 THR A O 1
ATOM 841 N N . MET A 1 109 ? -7.579 -3.607 7.509 1.00 94.62 109 MET A N 1
ATOM 842 C CA . MET A 1 109 ? -7.165 -2.324 6.925 1.00 94.62 109 MET A CA 1
ATOM 843 C C . MET A 1 109 ? -5.649 -2.092 7.046 1.00 94.62 109 MET A C 1
ATOM 845 O O . MET A 1 109 ? -5.007 -1.689 6.075 1.00 94.62 109 MET A O 1
ATOM 849 N N . GLU A 1 110 ? -5.040 -2.422 8.189 1.00 93.56 110 GLU A N 1
ATOM 850 C CA . GLU A 1 110 ? -3.581 -2.393 8.362 1.00 93.56 110 GLU A CA 1
ATOM 851 C C . GLU A 1 110 ? -2.860 -3.269 7.337 1.00 93.56 110 GLU A C 1
ATOM 853 O O . GLU A 1 110 ? -1.852 -2.859 6.752 1.00 93.56 110 GLU A O 1
ATOM 858 N N . ASN A 1 111 ? -3.357 -4.484 7.115 1.00 95.50 111 ASN A N 1
ATOM 859 C CA . ASN A 1 111 ? -2.766 -5.406 6.153 1.00 95.50 111 ASN A CA 1
ATOM 860 C C . ASN A 1 111 ? -2.971 -4.929 4.714 1.00 95.50 111 ASN A C 1
ATOM 862 O O . ASN A 1 111 ? -2.041 -5.020 3.912 1.00 95.50 111 ASN A O 1
ATOM 866 N N . LEU A 1 112 ? -4.131 -4.350 4.400 1.00 96.88 112 LEU A N 1
ATOM 867 C CA . LEU A 1 112 ? -4.398 -3.765 3.090 1.00 96.88 112 LEU A CA 1
ATOM 868 C C . LEU A 1 112 ? -3.418 -2.625 2.774 1.00 96.88 112 LEU A C 1
ATOM 870 O O . LEU A 1 112 ? -2.843 -2.593 1.684 1.00 96.88 112 LEU A O 1
ATOM 874 N N . VAL A 1 113 ? -3.151 -1.741 3.740 1.00 96.62 113 VAL A N 1
ATOM 875 C CA . VAL A 1 113 ? -2.155 -0.667 3.587 1.00 96.62 113 VAL A CA 1
ATOM 876 C C . VAL A 1 113 ? -0.749 -1.239 3.395 1.00 96.62 113 VAL A C 1
ATOM 878 O O . VAL A 1 113 ? -0.025 -0.786 2.509 1.00 96.62 113 VAL A O 1
ATOM 881 N N . LYS A 1 114 ? -0.359 -2.265 4.163 1.00 96.62 114 LYS A N 1
ATOM 882 C CA . LYS A 1 114 ? 0.948 -2.932 4.000 1.00 96.62 114 LYS A CA 1
ATOM 883 C C . LYS A 1 114 ? 1.106 -3.541 2.605 1.00 96.62 114 LYS A C 1
ATOM 885 O O . LYS A 1 114 ? 2.150 -3.356 1.984 1.00 96.62 114 LYS A O 1
ATOM 890 N N . ILE A 1 115 ? 0.076 -4.218 2.092 1.00 98.06 115 ILE A N 1
ATOM 891 C CA . ILE A 1 115 ? 0.071 -4.769 0.728 1.00 98.06 115 ILE A CA 1
ATOM 892 C C . ILE A 1 115 ? 0.218 -3.641 -0.299 1.00 98.06 115 ILE A C 1
ATOM 894 O O . ILE A 1 115 ? 1.006 -3.760 -1.240 1.00 98.06 115 ILE A O 1
ATOM 898 N N . ALA A 1 116 ? -0.506 -2.534 -0.119 1.00 97.88 116 ALA A N 1
ATOM 899 C CA . ALA A 1 116 ? -0.441 -1.395 -1.025 1.00 97.88 116 ALA A CA 1
ATOM 900 C C . ALA A 1 116 ? 0.948 -0.737 -1.047 1.00 97.88 116 ALA A C 1
ATOM 902 O O . ALA A 1 116 ? 1.465 -0.462 -2.132 1.00 97.88 116 ALA A O 1
ATOM 903 N N . LEU A 1 117 ? 1.590 -0.580 0.115 1.00 97.31 117 LEU A N 1
ATOM 904 C CA . LEU A 1 117 ? 2.972 -0.100 0.225 1.00 97.31 117 LEU A CA 1
ATOM 905 C C . LEU A 1 117 ? 3.964 -1.054 -0.452 1.00 97.31 117 LEU A C 1
ATOM 907 O O . LEU A 1 117 ? 4.772 -0.603 -1.255 1.00 97.31 117 LEU A O 1
ATOM 911 N N . GLN A 1 118 ? 3.839 -2.368 -0.236 1.00 97.56 118 GLN A N 1
ATOM 912 C CA . GLN A 1 118 ? 4.677 -3.367 -0.917 1.00 97.56 118 GLN A CA 1
ATOM 913 C C . GLN A 1 118 ? 4.527 -3.326 -2.445 1.00 97.56 118 GLN A C 1
ATOM 915 O O . GLN A 1 118 ? 5.492 -3.521 -3.185 1.00 97.56 118 GLN A O 1
ATOM 920 N N . CYS A 1 119 ? 3.314 -3.074 -2.944 1.00 97.56 119 CYS A N 1
ATOM 921 C CA . CYS A 1 119 ? 3.077 -2.885 -4.374 1.00 97.56 119 CYS A CA 1
ATOM 922 C C . CYS A 1 119 ? 3.735 -1.599 -4.895 1.00 97.56 119 CYS A C 1
ATOM 924 O O . CYS A 1 119 ? 4.256 -1.595 -6.011 1.00 97.56 119 CYS A O 1
ATOM 926 N N . ALA A 1 120 ? 3.727 -0.536 -4.087 1.00 95.44 120 ALA A N 1
ATOM 927 C CA . ALA A 1 120 ? 4.258 0.786 -4.402 1.00 95.44 120 ALA A CA 1
ATOM 928 C C . ALA A 1 120 ? 5.742 0.984 -4.019 1.00 95.44 120 ALA A C 1
ATOM 930 O O . ALA A 1 120 ? 6.219 2.116 -4.014 1.00 95.44 120 ALA A O 1
ATOM 931 N N . GLU A 1 121 ? 6.482 -0.092 -3.738 1.00 94.06 121 GLU A N 1
ATOM 932 C CA . GLU A 1 121 ? 7.922 -0.035 -3.458 1.00 94.06 121 GLU A CA 1
ATOM 933 C C . GLU A 1 121 ? 8.705 0.606 -4.609 1.00 94.06 121 GLU A C 1
ATOM 935 O O . GLU A 1 121 ? 8.421 0.366 -5.786 1.00 94.06 121 GLU A O 1
ATOM 940 N N . GLU A 1 122 ? 9.734 1.395 -4.302 1.00 88.88 122 GLU A N 1
ATOM 941 C CA . GLU A 1 122 ? 10.576 2.002 -5.342 1.00 88.88 122 GLU A CA 1
ATOM 942 C C . GLU A 1 122 ? 11.368 0.935 -6.112 1.00 88.88 122 GLU A C 1
ATOM 944 O O . GLU A 1 122 ? 11.441 0.983 -7.345 1.00 88.88 122 GLU A O 1
ATOM 949 N N . ASP A 1 123 ? 11.882 -0.075 -5.403 1.00 88.75 123 ASP A N 1
ATOM 950 C CA . ASP A 1 123 ? 12.572 -1.215 -6.004 1.00 88.75 123 ASP A CA 1
ATOM 951 C C . ASP A 1 123 ? 11.571 -2.171 -6.673 1.00 88.75 123 ASP A C 1
ATOM 953 O O . ASP A 1 123 ? 10.759 -2.837 -6.025 1.00 88.75 123 ASP A O 1
ATOM 957 N N . SER A 1 124 ? 11.647 -2.284 -8.004 1.00 89.62 124 SER A N 1
ATOM 958 C CA . SER A 1 124 ? 10.766 -3.163 -8.775 1.00 89.62 124 SER A CA 1
ATOM 959 C C . SER A 1 124 ? 10.924 -4.642 -8.439 1.00 89.62 124 SER A C 1
ATOM 961 O O . SER A 1 124 ? 9.974 -5.402 -8.651 1.00 89.62 124 SER A O 1
ATOM 963 N N . GLU A 1 125 ? 12.087 -5.073 -7.948 1.00 91.00 125 GLU A N 1
ATOM 964 C CA . GLU A 1 125 ? 12.328 -6.471 -7.579 1.00 91.00 125 GLU A CA 1
ATOM 965 C C . GLU A 1 125 ? 11.716 -6.812 -6.217 1.00 91.00 125 GLU A C 1
ATOM 967 O O . GLU A 1 125 ? 11.217 -7.926 -6.051 1.00 91.00 125 GLU A O 1
ATOM 972 N N . ALA A 1 126 ? 11.655 -5.842 -5.299 1.00 93.88 126 ALA A N 1
ATOM 973 C CA . ALA A 1 126 ? 11.000 -5.984 -3.999 1.00 93.88 126 ALA A CA 1
ATOM 974 C C . ALA A 1 126 ? 9.467 -6.077 -4.108 1.00 93.88 126 ALA A C 1
ATOM 976 O O . ALA A 1 126 ? 8.821 -6.702 -3.265 1.00 93.88 126 ALA A O 1
ATOM 977 N N . ARG A 1 127 ? 8.875 -5.513 -5.173 1.00 96.56 127 ARG A N 1
ATOM 978 C CA . ARG A 1 127 ? 7.426 -5.596 -5.412 1.00 96.56 127 ARG A CA 1
ATOM 979 C C . ARG A 1 127 ? 6.959 -7.049 -5.579 1.00 96.56 127 ARG A C 1
ATOM 981 O O . ARG A 1 127 ? 7.601 -7.814 -6.307 1.00 96.56 127 ARG A O 1
ATOM 988 N N . PRO A 1 128 ? 5.785 -7.431 -5.062 1.00 97.38 128 PRO A N 1
ATOM 989 C CA . PRO A 1 128 ? 5.164 -8.707 -5.401 1.00 97.38 128 PRO A CA 1
ATOM 990 C C . PRO A 1 128 ? 4.794 -8.780 -6.895 1.00 97.38 128 PRO A C 1
ATOM 992 O O . PRO A 1 128 ? 4.675 -7.778 -7.603 1.00 97.38 128 PRO A O 1
ATOM 995 N N . SER A 1 129 ? 4.601 -9.990 -7.409 1.00 96.81 129 SER A N 1
ATOM 996 C CA . SER A 1 129 ? 3.897 -10.196 -8.679 1.00 96.81 129 SER A CA 1
ATOM 997 C C . SER A 1 129 ? 2.393 -9.994 -8.490 1.00 96.81 129 SER A C 1
ATOM 999 O O . SER A 1 129 ? 1.866 -10.252 -7.413 1.00 96.81 129 SER A O 1
ATOM 1001 N N . MET A 1 130 ? 1.671 -9.614 -9.546 1.00 96.56 130 MET A N 1
ATOM 1002 C CA . MET A 1 130 ? 0.221 -9.396 -9.455 1.00 96.56 130 MET A CA 1
ATOM 1003 C C . MET A 1 130 ? -0.548 -10.636 -8.956 1.00 96.56 130 MET A C 1
ATOM 1005 O O . MET A 1 130 ? -1.510 -10.504 -8.212 1.00 96.56 130 MET A O 1
ATOM 1009 N N . ASN A 1 131 ? -0.081 -11.850 -9.275 1.00 97.06 131 ASN A N 1
ATOM 1010 C CA . ASN A 1 131 ? -0.664 -13.082 -8.730 1.00 97.06 131 ASN A CA 1
ATOM 1011 C C . ASN A 1 131 ? -0.484 -13.190 -7.208 1.00 97.06 131 ASN A C 1
ATOM 1013 O O . ASN A 1 131 ? -1.407 -13.609 -6.520 1.00 97.06 131 ASN A O 1
ATOM 1017 N N . GLN A 1 132 ? 0.682 -12.801 -6.681 1.00 97.75 132 GLN A N 1
ATOM 1018 C CA . GLN A 1 132 ? 0.913 -12.755 -5.233 1.00 97.75 132 GLN A CA 1
ATOM 1019 C C . GLN A 1 132 ? 0.060 -11.673 -4.574 1.00 97.75 132 GLN A C 1
ATOM 1021 O O . GLN A 1 132 ? -0.455 -11.900 -3.491 1.00 97.75 132 GLN A O 1
ATOM 1026 N N . VAL A 1 133 ? -0.127 -10.524 -5.230 1.00 97.81 133 VAL A N 1
ATOM 1027 C CA . VAL A 1 133 ? -1.020 -9.467 -4.729 1.00 97.81 133 VAL A CA 1
ATOM 1028 C C . VAL A 1 133 ? -2.441 -9.995 -4.562 1.00 97.81 133 VAL A C 1
ATOM 1030 O O . VAL A 1 133 ? -3.018 -9.849 -3.492 1.00 97.81 133 VAL A O 1
ATOM 1033 N N . VAL A 1 134 ? -2.979 -10.672 -5.579 1.00 97.31 134 VAL A N 1
ATOM 1034 C CA . VAL A 1 134 ? -4.309 -11.296 -5.505 1.00 97.31 134 VAL A CA 1
ATOM 1035 C C . VAL A 1 134 ? -4.380 -12.337 -4.386 1.00 97.31 134 VAL A C 1
ATOM 1037 O O . VAL A 1 134 ? -5.344 -12.338 -3.628 1.00 97.31 134 VAL A O 1
ATOM 1040 N N . ASP A 1 135 ? -3.364 -13.191 -4.254 1.00 97.62 135 ASP A N 1
ATOM 1041 C CA . ASP A 1 135 ? -3.308 -14.196 -3.188 1.00 97.62 135 ASP A CA 1
ATOM 1042 C C . ASP A 1 135 ? -3.317 -13.549 -1.793 1.00 97.62 135 ASP A C 1
ATOM 1044 O O . ASP A 1 135 ? -4.114 -13.941 -0.945 1.00 97.62 135 ASP A O 1
ATOM 1048 N N . MET A 1 136 ? -2.521 -12.498 -1.575 1.00 97.31 136 MET A N 1
ATOM 1049 C CA . MET A 1 136 ? -2.513 -11.751 -0.313 1.00 97.31 136 MET A CA 1
ATOM 1050 C C . MET A 1 136 ? -3.877 -11.120 -0.009 1.00 97.31 136 MET A C 1
ATOM 1052 O O . MET A 1 136 ? -4.339 -11.205 1.123 1.00 97.31 136 MET A O 1
ATOM 1056 N N . LEU A 1 137 ? -4.537 -10.529 -1.011 1.00 96.50 137 LEU A N 1
ATOM 1057 C CA . LEU A 1 137 ? -5.844 -9.882 -0.844 1.00 96.50 137 LEU A CA 1
ATOM 1058 C C . LEU A 1 137 ? -6.976 -10.874 -0.539 1.00 96.50 137 LEU A C 1
ATOM 1060 O O . LEU A 1 137 ? -7.918 -10.521 0.162 1.00 96.50 137 LEU A O 1
ATOM 1064 N N . ILE A 1 138 ? -6.908 -12.103 -1.059 1.00 96.31 138 ILE A N 1
ATOM 1065 C CA . ILE A 1 138 ? -7.912 -13.150 -0.795 1.00 96.31 138 ILE A CA 1
ATOM 1066 C C . ILE A 1 138 ? -7.814 -13.683 0.644 1.00 96.31 138 ILE A C 1
ATOM 1068 O O . ILE A 1 138 ? -8.809 -14.169 1.179 1.00 96.31 138 ILE A O 1
ATOM 1072 N N . HIS A 1 139 ? -6.635 -13.595 1.261 1.00 93.38 139 HIS A N 1
ATOM 1073 C CA . HIS A 1 139 ? -6.365 -14.090 2.615 1.00 93.38 139 HIS A CA 1
ATOM 1074 C C . HIS A 1 139 ? -6.391 -12.990 3.692 1.00 93.38 139 HIS A C 1
ATOM 1076 O O . HIS A 1 139 ? -5.857 -13.200 4.783 1.00 93.38 139 HIS A O 1
ATOM 1082 N N . LEU A 1 140 ? -6.967 -11.827 3.371 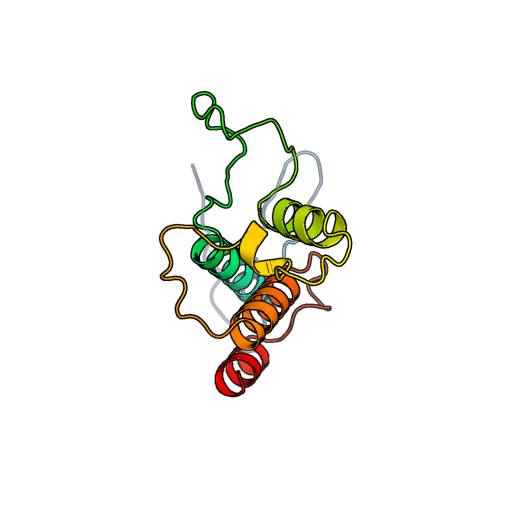1.00 89.00 140 LEU A N 1
ATOM 1083 C CA . LEU A 1 140 ? -7.180 -10.717 4.303 1.00 89.00 140 LEU A CA 1
ATOM 1084 C C . LEU A 1 140 ? -8.267 -10.983 5.352 1.00 89.00 140 LEU A C 1
ATOM 1086 O O . LEU A 1 140 ? -9.174 -11.807 5.091 1.00 89.00 140 LEU A O 1
#

Foldseek 3Di:
DDDDDDDDDDDDDDADFDWDDDPPPGTDTPTPDLLVVLQVVLLVLLCQFQVDDQPLPDDPPDPVSPDDPDGSLVVLVVLQVPDPPDPPDDSSVVRGHPVDDPPDDPVLSVQSNVLSSLSNDPDSVSRDRPVVSVVSNVVD

pLDDT: mean 75.85, std 21.97, range [28.47, 98.06]

Sequence (140 aa):
MMKVTHGTSSHDARGTRVTLATPECGLIYYPITSKVDVFSYGVVMLEMITGRSPSCMHQADDENCNKTEHGLVNWVIDKIHEFDGSLTESWVDKIVDPSISSEYDQSTMENLVKIALQCAEEDSEARPSMNQVVDMLIHL

Nearest PDB structures (foldseek):
  8ho6-assembly1_A  TM=8.215E-01  e=1.833E-05  Saccharum hybrid cultivar
  9gfz-assembly1_A  TM=8.496E-01  e=4.941E-05  Medicago truncatula
  8ps7-assembly2_B  TM=7.853E-01  e=2.601E-05  Medicago truncatula
  9gb9-assembly3_C  TM=8.369E-01  e=1.256E-04  Lotus japonicus
  8ps7-assembly1_A  TM=8.668E-01  e=6.815E-04  Medicago truncatula

InterPro domains:
  IPR000719 Protein kinase domain [PS50011] (1-140)
  IPR001245 Serine-threonine/tyrosine-protein kinase, catalytic domain [PF07714] (12-137)
  IPR011009 Protein kinase-like domain superfamily [SSF56112] (21-135)

Radius of gyration: 18.99 Å; Cα contacts (8 Å, |Δi|>4): 132; chains: 1; bounding box: 39×42×59 Å

Mean predicted aligned error: 12.56 Å

Secondary structure (DSSP, 8-state):
----------S-----EEEEEETTTEEEEEE--HHHHHHHHHHHHHHHHH---TTTTS-TT-TT-----S-HHHHHHHHHHT----SSS-GGGGTS-TTS-S-S-HHHHHHHHHHHHHHT-SSTTTSPPHHHHHHHHHT-

Solvent-accessible surface area (backbone atoms only — not comparable to full-atom values): 8875 Å² total; per-residue (Å²): 134,90,81,84,78,88,80,85,85,79,97,73,98,70,63,71,74,55,79,53,79,48,98,86,76,53,79,54,79,57,73,51,46,75,50,55,59,30,24,56,49,12,50,51,48,48,25,69,46,35,68,44,67,65,73,67,82,74,64,91,83,46,91,85,60,71,84,50,99,50,50,50,70,52,49,52,53,50,50,54,69,69,47,86,73,61,93,86,58,62,62,54,74,80,49,47,26,85,86,55,71,91,83,62,58,65,68,51,51,49,50,52,52,52,52,22,48,42,25,45,42,87,53,61,83,76,24,61,53,68,70,53,50,52,54,54,63,72,71,96